Protein AF-F5BQM9-F1 (afdb_monomer_lite)

Foldseek 3Di:
DPPVCPPDDPVRVVLVVLVPDQKDWDWDDPDPPPDIDGPDMDGSVPPVVVVVVVVVD

Organism: Salmonella dublin (NCBI:txid98360)

Secondary structure (DSSP, 8-state):
--GGGTTS-HHHHHHHHHHH-SEEEEEEESSTT--EEEEEEEEHHHHHHHHHHHTT-

Sequence (57 aa):
MNPECQNLPFNVILRRVLSNIDIIMSIKYLDDEDFRFASGIYYKQLHFDDYFRKLKE

pLDDT: mean 87.2, std 10.06, range [56.72, 96.81]

Radius of gyration: 14.87 Å; chains: 1; bounding box: 34×28×34 Å

Structure (mmCIF, N/CA/C/O backbone):
data_AF-F5BQM9-F1
#
_entry.id   AF-F5BQM9-F1
#
loop_
_atom_site.group_PDB
_atom_site.id
_atom_site.type_symbol
_atom_site.label_atom_id
_atom_site.label_alt_id
_atom_site.label_comp_id
_atom_site.label_asym_id
_atom_site.label_entity_id
_atom_site.label_seq_id
_atom_site.pdbx_PDB_ins_code
_atom_site.Cartn_x
_atom_site.Cartn_y
_atom_site.Cartn_z
_atom_site.occupancy
_atom_site.B_iso_or_equiv
_atom_site.auth_seq_id
_atom_site.auth_comp_id
_atom_site.auth_asym_id
_atom_site.auth_atom_id
_atom_site.pdbx_PDB_model_num
ATOM 1 N N . MET A 1 1 ? 10.533 15.727 13.571 1.00 56.72 1 MET A N 1
ATOM 2 C CA . MET A 1 1 ? 9.157 15.185 13.674 1.00 56.72 1 MET A CA 1
ATOM 3 C C . MET A 1 1 ? 8.180 16.348 13.661 1.00 56.72 1 MET A C 1
ATOM 5 O O . MET A 1 1 ? 8.503 17.363 14.261 1.00 56.72 1 MET A O 1
ATOM 9 N N . ASN A 1 2 ? 7.041 16.224 12.972 1.00 64.69 2 ASN A N 1
ATOM 10 C CA . ASN A 1 2 ? 6.005 17.263 12.961 1.00 64.69 2 ASN A CA 1
ATOM 11 C C . ASN A 1 2 ? 5.375 17.374 14.373 1.00 64.69 2 ASN A C 1
ATOM 13 O O . ASN A 1 2 ? 4.854 16.360 14.849 1.00 64.69 2 ASN A O 1
ATOM 17 N N . PRO A 1 3 ? 5.423 18.545 15.043 1.00 73.31 3 PRO A N 1
ATOM 18 C CA . PRO A 1 3 ? 4.851 18.744 16.380 1.00 73.31 3 PRO A CA 1
ATOM 19 C C . PRO A 1 3 ? 3.364 18.377 16.465 1.00 73.31 3 PRO A C 1
ATOM 21 O O . PRO A 1 3 ? 2.921 17.831 17.471 1.00 73.31 3 PRO A O 1
ATOM 24 N N . GLU A 1 4 ? 2.604 18.581 15.385 1.00 69.50 4 GLU A N 1
ATOM 25 C CA . GLU A 1 4 ? 1.171 18.258 15.329 1.00 69.50 4 GLU A CA 1
ATOM 26 C C . GLU A 1 4 ? 0.883 16.750 15.390 1.00 69.50 4 GLU A C 1
ATOM 28 O O . GLU A 1 4 ? -0.236 16.329 15.677 1.00 69.50 4 GLU A O 1
ATOM 33 N N . CYS A 1 5 ? 1.887 15.913 15.124 1.00 66.31 5 CYS A N 1
ATOM 34 C CA . CYS A 1 5 ? 1.753 14.459 15.098 1.00 66.31 5 CYS A CA 1
ATOM 35 C C . CYS A 1 5 ? 2.288 13.772 16.365 1.00 66.31 5 CYS A C 1
ATOM 37 O O . CYS A 1 5 ? 2.203 12.551 16.453 1.00 66.31 5 CYS A O 1
ATOM 39 N N . GLN A 1 6 ? 2.834 14.511 17.341 1.00 69.94 6 GLN A N 1
ATOM 40 C CA . GLN A 1 6 ? 3.531 13.916 18.493 1.00 69.94 6 GLN A CA 1
ATOM 41 C C . GLN A 1 6 ? 2.621 13.141 19.461 1.00 69.94 6 GLN A C 1
ATOM 43 O O . GLN A 1 6 ? 3.095 12.214 20.108 1.00 69.94 6 GLN A O 1
ATOM 48 N N . ASN A 1 7 ? 1.326 13.471 19.527 1.00 77.44 7 ASN A N 1
ATOM 49 C CA . ASN A 1 7 ? 0.379 12.856 20.471 1.00 77.44 7 ASN A CA 1
ATOM 50 C C . ASN A 1 7 ? -0.622 11.897 19.810 1.00 77.44 7 ASN A C 1
ATOM 52 O O . ASN A 1 7 ? -1.521 11.385 20.477 1.00 77.44 7 ASN A O 1
ATOM 56 N N . LEU A 1 8 ? -0.519 11.677 18.496 1.00 82.00 8 LEU A N 1
ATOM 57 C CA . LEU A 1 8 ? -1.460 10.829 17.773 1.00 82.00 8 LEU A CA 1
ATOM 58 C C . LEU A 1 8 ? -0.918 9.398 17.675 1.00 82.00 8 LEU A C 1
ATOM 60 O O . LEU A 1 8 ? 0.200 9.204 17.192 1.00 82.00 8 LEU A O 1
ATOM 64 N N . PRO A 1 9 ? -1.707 8.379 18.065 1.00 86.69 9 PRO A N 1
ATOM 65 C CA . PRO A 1 9 ? -1.337 6.990 17.843 1.00 86.69 9 PRO A CA 1
ATOM 66 C C . PRO A 1 9 ? -1.037 6.722 16.364 1.00 86.69 9 PRO A C 1
ATOM 68 O O . PRO A 1 9 ? -1.756 7.186 15.474 1.00 86.69 9 PRO A O 1
ATOM 71 N N . PHE A 1 10 ? 0.006 5.937 16.093 1.00 84.31 10 PHE A N 1
ATOM 72 C CA . PHE A 1 10 ? 0.460 5.645 14.729 1.00 84.31 10 PHE A CA 1
ATOM 73 C C . PHE A 1 10 ? -0.666 5.111 13.827 1.00 84.31 10 PHE A C 1
ATOM 75 O O . PHE A 1 10 ? -0.818 5.553 12.690 1.00 84.31 10 PHE A O 1
ATOM 82 N N . ASN A 1 11 ? -1.511 4.222 14.352 1.00 84.69 11 ASN A N 1
ATOM 83 C CA . ASN A 1 11 ? -2.657 3.667 13.629 1.00 84.69 11 ASN A CA 1
ATOM 84 C C . ASN A 1 11 ? -3.702 4.731 13.238 1.00 84.69 11 ASN A C 1
ATOM 86 O O . ASN A 1 11 ? -4.302 4.625 12.170 1.00 84.69 11 ASN A O 1
ATOM 90 N N . VAL A 1 12 ? -3.900 5.770 14.055 1.00 87.19 12 VAL A N 1
ATOM 91 C CA . VAL A 1 12 ? -4.804 6.893 13.757 1.00 87.19 12 VAL A CA 1
ATOM 92 C C . VAL A 1 12 ? -4.245 7.728 12.607 1.00 87.19 12 VAL A C 1
ATOM 94 O O . VAL A 1 12 ? -4.978 8.043 11.667 1.00 87.19 12 VAL A O 1
ATOM 97 N N . ILE A 1 13 ? -2.945 8.034 12.641 1.00 88.50 13 ILE A N 1
ATOM 98 C CA . ILE A 1 13 ? -2.266 8.772 11.566 1.00 88.50 13 ILE A CA 1
ATOM 99 C C . ILE A 1 13 ? -2.333 7.972 10.263 1.00 88.50 13 ILE A C 1
ATOM 101 O O . ILE A 1 13 ? -2.783 8.487 9.240 1.00 88.50 13 ILE A O 1
ATOM 105 N N . LEU A 1 14 ? -1.952 6.695 10.308 1.00 88.44 14 LEU A N 1
ATOM 106 C CA . LEU A 1 14 ? -1.924 5.815 9.145 1.00 88.44 14 LEU A CA 1
ATOM 107 C C . LEU A 1 14 ? -3.309 5.653 8.514 1.00 88.44 14 LEU A C 1
ATOM 109 O O . LEU A 1 14 ? -3.449 5.751 7.297 1.00 88.44 14 LEU A O 1
ATOM 113 N N . ARG A 1 15 ? -4.355 5.493 9.334 1.00 91.25 15 ARG A N 1
ATOM 114 C CA . ARG A 1 15 ? -5.743 5.453 8.857 1.00 91.25 15 ARG A CA 1
ATOM 115 C C . ARG A 1 15 ? -6.148 6.730 8.156 1.00 91.25 15 ARG A C 1
ATOM 117 O O . ARG A 1 15 ? -6.784 6.663 7.105 1.00 91.25 15 ARG A O 1
ATOM 124 N N . ARG A 1 16 ? -5.759 7.885 8.691 1.00 91.56 16 ARG A N 1
ATOM 125 C CA . ARG A 1 16 ? -6.044 9.174 8.061 1.00 91.56 16 ARG A CA 1
ATOM 126 C C . ARG A 1 16 ? -5.323 9.311 6.722 1.00 91.56 16 ARG A C 1
ATOM 128 O O . ARG A 1 16 ? -5.952 9.725 5.756 1.00 91.56 16 ARG A O 1
ATOM 135 N N . VAL A 1 17 ? -4.058 8.906 6.636 1.00 91.19 17 VAL A N 1
ATOM 136 C CA . VAL A 1 17 ? -3.285 8.929 5.384 1.00 91.19 17 VAL A CA 1
ATOM 137 C C . VAL A 1 17 ? -3.915 8.013 4.332 1.00 91.19 17 VAL A C 1
ATOM 139 O O . VAL A 1 17 ? -4.290 8.481 3.261 1.00 91.19 17 VAL A O 1
ATOM 142 N N . LEU A 1 18 ? -4.123 6.733 4.653 1.00 93.44 18 LEU A N 1
ATOM 143 C CA . LEU A 1 18 ? -4.664 5.751 3.706 1.00 93.44 18 LEU A CA 1
ATOM 144 C C . LEU A 1 18 ? -6.117 6.031 3.296 1.00 93.44 18 LEU A C 1
ATOM 146 O O . LEU A 1 18 ? -6.552 5.574 2.242 1.00 93.44 18 LEU A O 1
ATOM 150 N N . SER A 1 19 ? -6.869 6.794 4.098 1.00 94.00 19 SER A N 1
ATOM 151 C CA . SER A 1 19 ? -8.225 7.225 3.731 1.00 94.00 19 SER A CA 1
ATOM 152 C C . SER A 1 19 ? -8.226 8.337 2.679 1.00 94.00 19 SER A C 1
ATOM 154 O O . SER A 1 19 ? -9.213 8.467 1.958 1.00 94.00 19 SER A O 1
ATOM 156 N N . ASN A 1 20 ? -7.151 9.124 2.580 1.00 95.62 20 ASN A N 1
ATOM 157 C CA . ASN A 1 20 ? -7.039 10.267 1.664 1.00 95.62 20 ASN A CA 1
ATOM 158 C C . ASN A 1 20 ? -6.212 9.966 0.403 1.00 95.62 20 ASN A C 1
ATOM 160 O O . ASN A 1 20 ? -6.080 10.836 -0.450 1.00 95.62 20 ASN A O 1
ATOM 164 N N . ILE A 1 21 ? -5.652 8.759 0.279 1.00 95.19 21 ILE A N 1
ATOM 165 C CA . ILE A 1 21 ? -4.848 8.350 -0.875 1.00 95.19 21 ILE A CA 1
ATOM 166 C C . ILE A 1 21 ? -5.502 7.138 -1.535 1.00 95.19 21 ILE A C 1
ATOM 168 O O . ILE A 1 21 ? -5.651 6.090 -0.906 1.00 95.19 21 ILE A O 1
ATOM 172 N N . ASP A 1 22 ? -5.867 7.269 -2.809 1.00 96.75 22 ASP A N 1
ATOM 173 C CA . ASP A 1 22 ? -6.508 6.181 -3.551 1.00 96.75 22 ASP A CA 1
ATOM 174 C C . ASP A 1 22 ? -5.503 5.133 -4.038 1.00 96.75 22 ASP A C 1
ATOM 176 O O . ASP A 1 22 ? -5.786 3.935 -3.973 1.00 96.75 22 ASP A O 1
ATOM 180 N N . ILE A 1 23 ? -4.323 5.567 -4.498 1.00 96.19 23 ILE A N 1
ATOM 181 C CA . ILE A 1 23 ? -3.276 4.695 -5.041 1.00 96.19 23 ILE A CA 1
ATOM 182 C C . ILE A 1 23 ? -1.914 5.0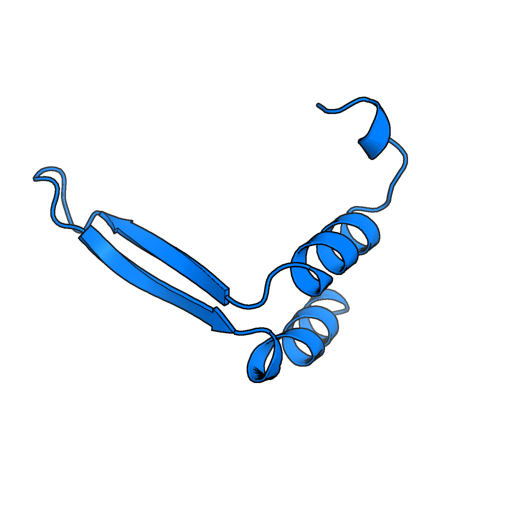85 -4.458 1.00 96.19 23 ILE A C 1
ATOM 184 O O . ILE A 1 23 ? -1.541 6.256 -4.477 1.00 96.19 23 ILE A O 1
ATOM 188 N N . ILE A 1 24 ? -1.147 4.097 -3.990 1.00 95.81 24 ILE A N 1
ATOM 189 C CA . ILE A 1 24 ? 0.280 4.249 -3.668 1.00 95.81 24 ILE A CA 1
ATOM 190 C C . ILE A 1 24 ? 1.054 3.256 -4.528 1.00 95.81 24 ILE A C 1
ATOM 192 O O . ILE A 1 24 ? 0.756 2.064 -4.516 1.00 95.81 24 ILE A O 1
ATOM 196 N N . MET A 1 25 ? 2.063 3.733 -5.252 1.00 96.44 25 MET A N 1
ATOM 197 C CA . MET A 1 25 ? 2.960 2.889 -6.037 1.00 96.44 25 MET A CA 1
ATOM 198 C C . MET A 1 25 ? 4.344 2.878 -5.395 1.00 96.44 25 MET A C 1
ATOM 200 O O . MET A 1 25 ? 4.927 3.929 -5.142 1.00 96.44 25 MET A O 1
ATOM 204 N N . SER A 1 26 ? 4.873 1.687 -5.131 1.00 95.00 26 SER A N 1
ATOM 205 C CA . SER A 1 26 ? 6.237 1.512 -4.644 1.00 95.00 26 SER A CA 1
ATOM 206 C C . SER A 1 26 ? 7.163 1.225 -5.817 1.00 95.00 26 SER A C 1
ATOM 208 O O . SER A 1 26 ? 6.963 0.250 -6.540 1.00 95.00 26 SER A O 1
ATOM 210 N N . ILE A 1 27 ? 8.191 2.049 -5.991 1.00 94.25 27 ILE A N 1
ATOM 211 C CA . ILE A 1 27 ? 9.209 1.889 -7.032 1.00 94.25 27 ILE A CA 1
ATOM 212 C C . ILE A 1 27 ? 10.508 1.443 -6.365 1.00 94.25 27 ILE A C 1
ATOM 214 O O . ILE A 1 27 ? 10.878 1.978 -5.320 1.00 94.25 27 ILE A O 1
ATOM 218 N N . LYS A 1 28 ? 11.186 0.462 -6.960 1.00 92.94 28 LYS A N 1
ATOM 219 C CA . LYS A 1 28 ? 12.505 -0.006 -6.521 1.00 92.94 28 LYS A CA 1
ATOM 220 C C . LYS A 1 28 ? 13.508 0.073 -7.660 1.00 92.94 28 LYS A C 1
ATOM 222 O O . LYS A 1 28 ? 13.126 0.003 -8.829 1.00 92.94 28 LYS A O 1
ATOM 227 N N . TYR A 1 29 ? 14.771 0.201 -7.276 1.00 91.25 29 TYR A N 1
ATOM 228 C CA . TYR A 1 29 ? 15.910 0.022 -8.163 1.00 91.25 29 TYR A CA 1
ATOM 229 C C . TYR A 1 29 ? 16.227 -1.465 -8.266 1.00 91.25 29 TYR A C 1
ATOM 231 O O . TYR A 1 29 ? 16.132 -2.193 -7.274 1.00 91.25 29 TYR A O 1
ATOM 239 N N . LEU A 1 30 ? 16.519 -1.910 -9.480 1.00 84.81 30 LEU A N 1
ATOM 240 C CA . LEU A 1 30 ? 16.892 -3.286 -9.781 1.00 84.81 30 LEU A CA 1
ATOM 241 C C . LEU A 1 30 ? 18.401 -3.493 -9.568 1.00 84.81 30 LEU A C 1
ATOM 243 O O . LEU A 1 30 ? 18.811 -4.563 -9.126 1.00 84.81 30 LEU A O 1
ATOM 247 N N . ASP A 1 31 ? 19.187 -2.444 -9.807 1.00 84.00 31 ASP A N 1
ATOM 248 C CA . ASP A 1 31 ? 20.643 -2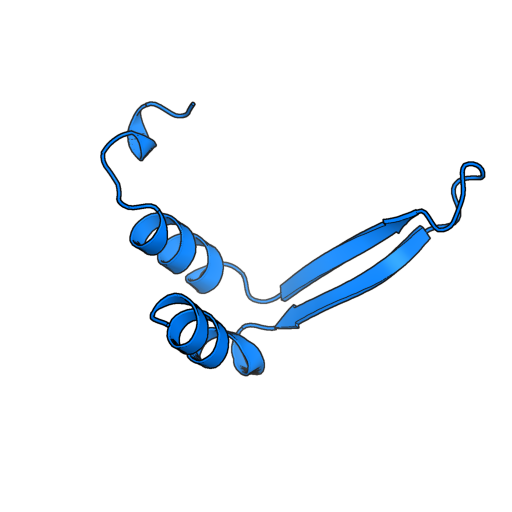.384 -9.694 1.00 84.00 31 ASP A CA 1
ATOM 249 C C . ASP A 1 31 ? 21.127 -0.934 -9.454 1.00 84.00 31 ASP A C 1
ATOM 251 O O . ASP A 1 31 ? 20.323 -0.008 -9.298 1.00 84.00 31 ASP A O 1
ATOM 255 N N . ASP A 1 32 ? 22.451 -0.753 -9.407 1.00 79.50 32 ASP A N 1
ATOM 256 C CA . ASP A 1 32 ? 23.123 0.549 -9.291 1.00 79.50 32 ASP A CA 1
ATOM 257 C C . ASP A 1 32 ? 23.076 1.371 -10.602 1.00 79.50 32 ASP A C 1
ATOM 259 O O . ASP A 1 32 ? 23.498 2.528 -10.617 1.00 79.50 32 ASP A O 1
ATOM 263 N N . GLU A 1 33 ? 22.551 0.805 -11.699 1.00 76.06 33 GLU A N 1
ATOM 264 C CA . GLU A 1 33 ? 22.512 1.399 -13.046 1.00 76.06 33 GLU A CA 1
ATOM 265 C C . GLU A 1 33 ? 21.141 2.013 -13.393 1.00 76.06 33 GLU A C 1
ATOM 267 O O . GLU A 1 33 ? 20.749 2.126 -14.554 1.00 76.06 33 GLU A O 1
ATOM 272 N N . ASP A 1 34 ? 20.419 2.486 -12.374 1.00 78.50 34 ASP A N 1
ATOM 273 C CA . ASP A 1 34 ? 19.201 3.299 -12.510 1.00 78.50 34 ASP A CA 1
ATOM 274 C C . ASP A 1 34 ? 17.983 2.581 -13.141 1.00 78.50 34 ASP A C 1
ATOM 276 O O . ASP A 1 34 ? 16.964 3.223 -13.436 1.00 78.50 34 ASP A O 1
ATOM 280 N N . PHE A 1 35 ? 18.000 1.249 -13.280 1.00 88.50 35 PHE A N 1
ATOM 281 C CA . PHE A 1 35 ? 16.824 0.496 -13.727 1.00 88.50 35 PHE A CA 1
ATOM 282 C C . PHE A 1 35 ? 15.741 0.462 -12.641 1.00 88.50 35 PHE A C 1
ATOM 284 O O . PHE A 1 35 ? 15.929 -0.081 -11.551 1.00 88.50 35 PHE A O 1
ATOM 291 N N . ARG A 1 36 ? 14.565 1.032 -12.939 1.00 90.19 36 ARG A N 1
ATOM 292 C CA . ARG A 1 36 ? 13.445 1.167 -11.990 1.00 90.19 36 ARG A CA 1
ATOM 293 C C . ARG A 1 36 ? 12.264 0.298 -12.385 1.00 90.19 36 ARG A C 1
ATOM 295 O O . ARG A 1 36 ? 11.873 0.259 -13.548 1.00 90.19 36 ARG A O 1
ATOM 302 N N . PHE A 1 37 ? 11.631 -0.323 -11.395 1.00 92.44 37 PHE A N 1
ATOM 303 C CA . PHE A 1 37 ? 10.404 -1.088 -11.602 1.00 92.44 37 PHE A CA 1
ATOM 304 C C . PHE A 1 37 ? 9.369 -0.820 -10.510 1.00 92.44 37 PHE A C 1
ATOM 306 O O . PHE A 1 37 ? 9.698 -0.515 -9.358 1.00 92.44 37 PHE A O 1
ATOM 313 N N . ALA A 1 38 ? 8.093 -0.956 -10.878 1.00 93.75 38 ALA A N 1
ATOM 314 C CA . ALA A 1 38 ? 6.996 -0.945 -9.922 1.00 93.75 38 ALA A CA 1
ATOM 315 C C . ALA A 1 38 ? 7.031 -2.246 -9.111 1.00 93.75 38 ALA A C 1
ATOM 317 O O . ALA A 1 38 ? 6.747 -3.329 -9.614 1.00 93.75 38 ALA A O 1
ATOM 318 N N . SER A 1 39 ? 7.403 -2.129 -7.843 1.00 94.56 39 SER A N 1
ATOM 319 C CA . SER A 1 39 ? 7.553 -3.254 -6.918 1.00 94.56 39 SER A CA 1
ATOM 320 C C . SER A 1 39 ? 6.283 -3.574 -6.129 1.00 94.56 39 SER A C 1
ATOM 322 O O . SER A 1 39 ? 6.199 -4.619 -5.489 1.00 94.56 39 SER A O 1
ATOM 324 N N . GLY A 1 40 ? 5.294 -2.681 -6.156 1.00 94.75 40 GLY A N 1
ATOM 325 C CA . GLY A 1 40 ? 4.029 -2.887 -5.471 1.00 94.75 40 GLY A CA 1
ATOM 326 C C . GLY A 1 40 ? 3.039 -1.760 -5.713 1.00 94.75 40 GLY A C 1
ATOM 327 O O . GLY A 1 40 ? 3.420 -0.619 -5.983 1.00 94.75 40 GLY A O 1
ATOM 328 N N . ILE A 1 41 ? 1.759 -2.095 -5.586 1.00 95.25 41 ILE A N 1
ATOM 329 C CA . ILE A 1 41 ? 0.655 -1.146 -5.657 1.00 95.25 41 ILE A CA 1
ATOM 330 C C . ILE A 1 41 ? -0.273 -1.355 -4.463 1.00 95.25 41 ILE A C 1
ATOM 332 O O . ILE A 1 41 ? -0.719 -2.465 -4.176 1.00 95.25 41 ILE A O 1
ATOM 336 N N . TYR A 1 42 ? -0.577 -0.272 -3.765 1.00 95.06 42 TYR A N 1
ATOM 337 C CA . TYR A 1 42 ? -1.714 -0.197 -2.869 1.00 95.06 42 TYR A CA 1
ATOM 338 C C . TYR A 1 42 ? -2.850 0.503 -3.607 1.00 95.06 42 TYR A C 1
ATOM 340 O O . TYR A 1 42 ? -2.658 1.606 -4.112 1.00 95.06 42 TYR A O 1
ATOM 348 N N . TYR A 1 43 ? -4.021 -0.131 -3.653 1.00 96.81 43 TYR A N 1
ATOM 349 C CA . TYR A 1 43 ? -5.247 0.456 -4.161 1.00 96.81 43 TYR A CA 1
ATOM 350 C C . TYR A 1 43 ? -6.310 0.413 -3.068 1.00 96.81 43 TYR A C 1
ATOM 352 O O . TYR A 1 43 ? -6.686 -0.662 -2.595 1.00 96.81 43 TYR A O 1
ATOM 360 N N . LYS A 1 44 ? -6.788 1.589 -2.662 1.00 96.06 44 LYS A N 1
ATOM 361 C CA . LYS A 1 44 ? -7.672 1.771 -1.507 1.00 96.06 44 LYS A CA 1
ATOM 362 C C . LYS A 1 44 ? -8.905 0.871 -1.543 1.00 96.06 44 LYS A C 1
ATOM 364 O O . LYS A 1 44 ? -9.202 0.239 -0.537 1.00 96.06 44 LYS A O 1
ATOM 369 N N . GLN A 1 45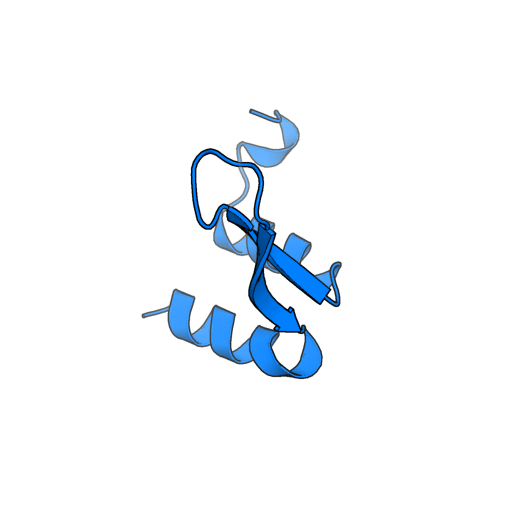 ? -9.584 0.765 -2.688 1.00 96.56 45 GLN A N 1
ATOM 370 C CA . GLN A 1 45 ? -10.813 -0.034 -2.799 1.00 96.56 45 GLN A CA 1
ATOM 371 C C . GLN A 1 45 ? -10.595 -1.531 -2.548 1.00 96.56 45 GLN A C 1
ATOM 373 O O . GLN A 1 45 ? -11.519 -2.210 -2.119 1.00 96.56 45 GLN A O 1
ATOM 378 N N . LEU A 1 46 ? -9.388 -2.040 -2.806 1.00 96.19 46 LEU A N 1
ATOM 379 C CA . LEU A 1 46 ? -9.071 -3.459 -2.637 1.00 96.19 46 LEU A CA 1
ATOM 380 C C . LEU A 1 46 ? -8.353 -3.752 -1.319 1.00 96.19 46 LEU A C 1
ATOM 382 O O . LEU A 1 46 ? -8.526 -4.827 -0.755 1.00 96.19 46 LEU A O 1
ATOM 386 N N . HIS A 1 47 ? -7.520 -2.828 -0.836 1.00 95.50 47 HIS A N 1
ATOM 387 C CA . HIS A 1 47 ? -6.557 -3.130 0.225 1.00 95.50 47 HIS A CA 1
ATOM 388 C C . HIS A 1 47 ? -6.857 -2.460 1.567 1.00 95.50 47 HIS A C 1
ATOM 3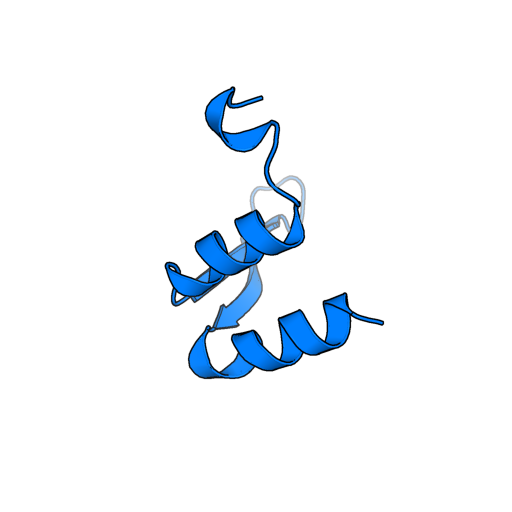90 O O . HIS A 1 47 ? -6.303 -2.904 2.569 1.00 95.50 47 HIS A O 1
ATOM 396 N N . PHE A 1 48 ? -7.686 -1.410 1.626 1.00 94.50 48 PHE A N 1
ATOM 397 C CA . PHE A 1 48 ? -7.843 -0.604 2.845 1.00 94.50 48 PHE A CA 1
ATOM 398 C C . PHE A 1 48 ? -8.284 -1.444 4.055 1.00 94.50 48 PHE A C 1
ATOM 400 O O . PHE A 1 48 ? -7.600 -1.447 5.079 1.00 94.50 48 PHE A O 1
ATOM 407 N N . ASP A 1 49 ? -9.372 -2.206 3.930 1.00 94.00 49 ASP A N 1
ATOM 408 C CA . ASP A 1 49 ? -9.912 -2.991 5.048 1.00 94.00 49 ASP A CA 1
ATOM 409 C C . ASP A 1 49 ? -8.995 -4.152 5.453 1.00 94.00 49 ASP A C 1
ATOM 411 O O . ASP A 1 49 ? -8.764 -4.380 6.644 1.00 94.00 49 ASP A O 1
ATOM 415 N N . ASP A 1 50 ? -8.419 -4.857 4.474 1.00 92.94 50 ASP A N 1
ATOM 416 C CA . ASP A 1 50 ? -7.491 -5.966 4.724 1.00 92.94 50 ASP A CA 1
ATOM 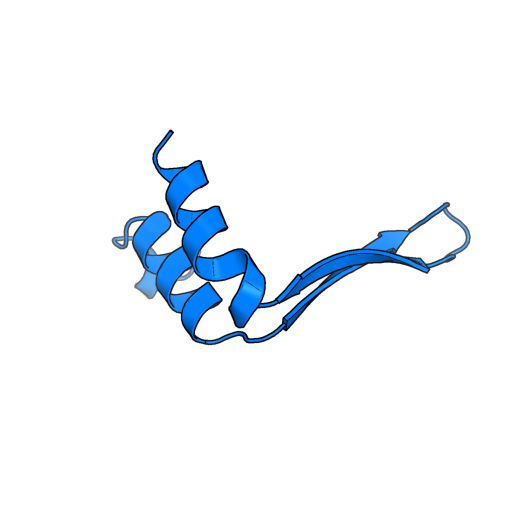417 C C . ASP A 1 50 ? -6.220 -5.495 5.443 1.00 92.94 50 ASP A C 1
ATOM 419 O O . ASP A 1 50 ? -5.740 -6.147 6.373 1.00 92.94 50 ASP A O 1
ATOM 423 N N . TYR A 1 51 ? -5.712 -4.321 5.071 1.00 89.06 51 TYR A N 1
ATOM 424 C CA . TYR A 1 51 ? -4.528 -3.738 5.685 1.00 89.06 51 TYR A CA 1
ATOM 425 C C . TYR A 1 51 ? -4.749 -3.433 7.176 1.00 89.06 51 TYR A C 1
ATOM 427 O O . TYR A 1 51 ? -3.915 -3.788 8.006 1.00 89.06 51 TYR A O 1
ATOM 435 N N . PHE A 1 52 ? -5.898 -2.853 7.548 1.00 87.62 52 PHE A N 1
ATOM 436 C CA . PHE A 1 52 ? -6.224 -2.592 8.960 1.00 87.62 52 PHE A CA 1
ATOM 437 C C . PHE A 1 52 ? -6.606 -3.840 9.749 1.00 87.62 52 PHE A C 1
ATOM 439 O O . PHE A 1 52 ? -6.449 -3.842 10.971 1.00 87.62 52 PHE A O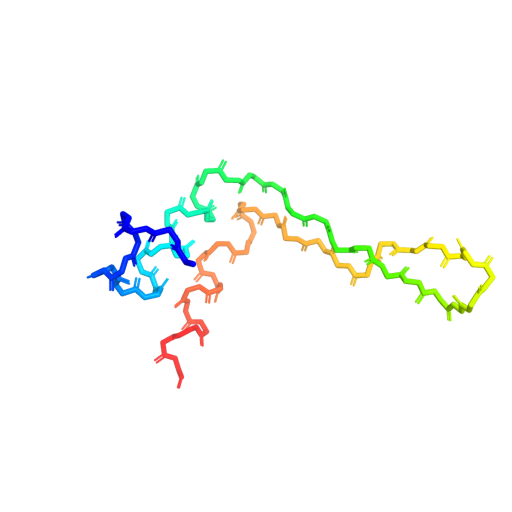 1
ATOM 446 N N . ARG A 1 53 ? -7.103 -4.887 9.086 1.00 89.50 53 ARG A N 1
ATOM 447 C CA . ARG A 1 53 ? -7.297 -6.195 9.717 1.00 89.50 53 ARG A CA 1
ATOM 448 C C . ARG A 1 53 ? -5.954 -6.790 10.137 1.00 89.50 53 ARG A C 1
ATOM 450 O O . ARG A 1 53 ? -5.795 -7.105 11.309 1.00 89.50 53 ARG A O 1
ATOM 457 N N . LYS A 1 54 ? -4.983 -6.837 9.220 1.00 88.31 54 LYS A N 1
ATOM 458 C CA . LYS A 1 54 ? -3.628 -7.360 9.473 1.00 88.31 54 LYS A CA 1
ATOM 459 C C . LYS A 1 54 ? -2.846 -6.564 10.520 1.00 88.31 54 LYS A C 1
ATOM 461 O O . LYS A 1 54 ? -2.002 -7.118 11.198 1.00 88.31 54 LYS A O 1
ATOM 466 N N . LEU A 1 55 ? -3.123 -5.268 10.665 1.00 82.00 55 LEU A N 1
ATOM 467 C CA . LEU A 1 55 ? -2.453 -4.395 11.640 1.00 82.00 55 LEU A CA 1
ATOM 468 C C . LEU A 1 55 ? -2.910 -4.596 13.095 1.00 82.00 55 LEU A C 1
ATOM 470 O O . LEU A 1 55 ? -2.333 -3.988 13.994 1.00 82.00 55 LEU A O 1
ATOM 474 N N . LYS A 1 56 ? -3.996 -5.347 13.318 1.00 75.88 56 LYS A N 1
ATOM 475 C CA . LYS A 1 56 ? -4.522 -5.668 14.655 1.00 75.88 56 LYS A CA 1
ATOM 476 C C . LYS A 1 56 ? -4.029 -7.017 15.191 1.00 75.88 56 LYS A C 1
ATOM 478 O O . LYS A 1 56 ? -4.252 -7.277 16.371 1.00 75.88 56 LYS A O 1
ATOM 483 N N . GLU A 1 57 ? -3.453 -7.849 14.326 1.00 57.41 57 GLU A N 1
ATOM 484 C CA . GLU A 1 57 ? -2.779 -9.112 14.662 1.00 57.41 57 GLU A CA 1
ATOM 485 C C . GLU A 1 57 ? -1.347 -8.834 15.138 1.00 57.41 57 GLU A C 1
ATOM 487 O O . GLU A 1 57 ? -0.913 -9.528 16.083 1.00 57.41 57 GLU A O 1
#